Protein 1ENV (pdb70)

B-factor: mean 52.98, std 23.77, range [16.07, 128.68]

Sequence (115 aa):
QIEDKIEEILSKIYHIENEIARIKKLIGEARQLLSGIVQQQNNLLRAIEAQQHLLQLTVWGIKQLQARILAVERYLKWMEWDREINNYTSLIHSLIEESQNQQEKNEQELLELDK

Solvent-accessible surface area: 10446 Å² total; per-residue (Å²): 180,124,142,93,127,87,61,106,98,112,49,144,87,47,124,100,118,84,84,110,59,134,98,136,152,119,106,37,113,48,53,130,122,87,43,38,87,21,120,96,83,40,66,102,18,142,54,92,51,58,116,12,121,112,100,58,118,73,27,161,27,82,75,71,109,42,57,178,98,85,58,92,93,178,94,150,124,166,132,98,70,38,134,89,38,98,99,135,34,72,95,54,88,49,90,18,112,102,46,74,82,101,15,123,124,48,75,98,115,45,109,107,127,125,130

InterPro domains:
  IPR004827 Basic-leucine zipper domain [PF07716] (225-276)
  IPR004827 Basic-leucine zipper domain [PS00036] (231-245)
  IPR004827 Basic-leucine zipper domain [PS50217] (231-276)
  IPR004827 Basic-leucine zipper domain [SM00338] (223-280)
  IPR046347 Basic-leucine zipper domain superfamily [SSF57959] (225-279)
  IPR050946 AP-1 Transcription Factor bZIP [PTHR11462] (76-279)

Secondary structure (DSSP, 8-state):
-HHHHHHHHHHHHHHHHHHHHHHHHHHHHHHHHHHHHHHHHHHHHHHHHHHHHHHHHHHHHHHHHHHHHHHHHHHH--HHHHHHHHHHHHHHHHHHHHHHHHHHHHHHHHHHHT-

Radius of gyration: 29.86 Å; Cα contacts (8 Å, |Δi|>4): 9; chains: 1; bounding box: 24×23×110 Å

Foldseek 3Di:
DVVVVVVVVVVVCVVVVVVVVVVVVVVVVVLVVLVVVLVVLVVVLVVLVVVLVVVVVVVVVVVVVVVVVVVVVVVVVCVVVVVVVVVVNVVSVVVSVVSVVVSVVSVVVSVVVVD

Structure (mmCIF, N/CA/C/O backbone):
data_1ENV
#
_entry.id   1ENV
#
_cell.length_a   52.350
_cell.length_b   52.350
_cell.length_c   414.600
_cell.angle_alpha   90.00
_cell.angle_beta   90.00
_cell.angle_gamma   120.00
#
_symmetry.space_group_name_H-M   'H 3 2'
#
loop_
_entity.id
_entity.type
_entity.pdbx_description
1 polymer 'HIV-1 ENVELOPE PROTEIN CHIMERA CONSISTING OF A FRAGMENT OF GCN4 ZIPPER CLONED N-TERMINAL TO TWO FRAGMENTS OF GP41'
2 water water
#
loop_
_atom_site.group_PDB
_atom_site.id
_atom_site.type_symbol
_atom_site.label_atom_id
_atom_site.label_alt_id
_atom_site.label_comp_id
_atom_site.label_asym_id
_atom_site.label_entity_id
_atom_site.label_seq_id
_atom_site.pdbx_PDB_ins_code
_atom_site.Cartn_x
_atom_site.Cartn_y
_atom_site.Cartn_z
_atom_site.occupancy
_atom_site.B_iso_or_equiv
_atom_site.auth_seq_id
_atom_site.auth_comp_id
_atom_site.auth_asym_id
_atom_site.auth_atom_id
_atom_site.pdbx_PDB_model_num
ATOM 1 N N . GLN A 1 3 ? 31.714 8.530 139.598 1.00 109.35 1 GLN A N 1
ATOM 2 C CA . GLN A 1 3 ? 32.034 8.751 141.030 1.00 109.33 1 GLN A CA 1
ATOM 3 C C . GLN A 1 3 ? 31.228 9.823 141.748 1.00 106.55 1 GLN A C 1
ATOM 4 O O . GLN A 1 3 ? 31.172 9.816 142.969 1.00 105.06 1 GLN A O 1
ATOM 10 N N . ILE A 1 4 ? 30.626 10.755 141.010 1.00 103.33 2 ILE A N 1
ATOM 11 C CA . ILE A 1 4 ? 29.765 11.747 141.649 1.00 99.54 2 ILE A CA 1
ATOM 12 C C . ILE A 1 4 ? 28.651 10.888 142.231 1.00 99.03 2 ILE A C 1
ATOM 13 O O . ILE A 1 4 ? 28.265 11.039 143.381 1.00 102.03 2 ILE A O 1
ATOM 18 N N . GLU A 1 5 ? 28.197 9.938 141.418 1.00 97.36 3 GLU A N 1
ATOM 19 C CA . GLU A 1 5 ? 27.156 8.986 141.789 1.00 95.22 3 GLU A CA 1
ATOM 20 C C . GLU A 1 5 ? 27.533 8.285 143.106 1.00 93.50 3 GLU A C 1
ATOM 21 O O . GLU A 1 5 ? 26.785 8.348 144.082 1.00 92.16 3 GLU A O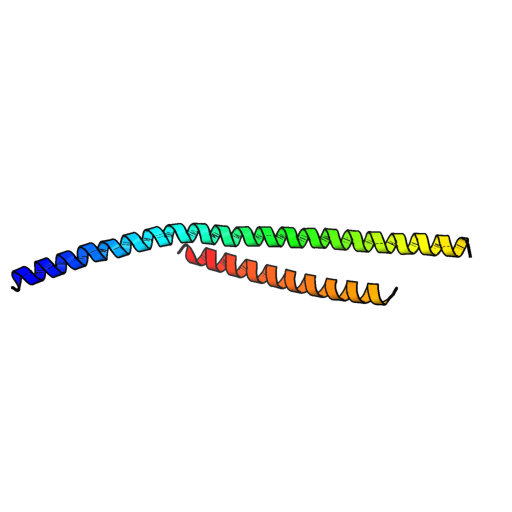 1
ATOM 27 N N . ASP A 1 6 ? 28.699 7.631 143.114 1.00 92.13 4 ASP A N 1
ATOM 28 C CA . ASP A 1 6 ? 29.222 6.898 144.282 1.00 91.67 4 ASP A CA 1
ATOM 29 C C . ASP A 1 6 ? 29.414 7.766 145.533 1.00 92.37 4 ASP A C 1
ATOM 30 O O . ASP A 1 6 ? 29.118 7.337 146.656 1.00 92.89 4 ASP A O 1
ATOM 35 N N . LYS A 1 7 ? 29.929 8.978 145.339 1.00 90.22 5 LYS A N 1
ATOM 36 C CA . LYS A 1 7 ? 30.164 9.889 146.447 1.00 86.25 5 LYS A CA 1
ATOM 37 C C . LYS A 1 7 ? 28.867 10.218 147.184 1.00 85.44 5 LYS A C 1
ATOM 38 O O . LYS A 1 7 ? 28.852 10.262 148.411 1.00 87.02 5 LYS A O 1
ATOM 44 N N . ILE A 1 8 ? 27.768 10.388 146.450 1.00 83.17 6 ILE A N 1
ATOM 45 C CA . ILE A 1 8 ? 26.484 10.686 147.083 1.00 81.71 6 ILE A CA 1
ATOM 46 C C . ILE A 1 8 ? 25.990 9.482 147.869 1.00 82.21 6 ILE A C 1
ATOM 47 O O . ILE A 1 8 ? 25.220 9.630 148.813 1.00 84.88 6 ILE A O 1
ATOM 52 N N . GLU A 1 9 ? 26.431 8.292 147.481 1.00 82.92 7 GLU A N 1
ATOM 53 C CA . GLU A 1 9 ? 26.051 7.083 148.196 1.00 84.12 7 GLU A CA 1
ATOM 54 C C . GLU A 1 9 ? 26.802 7.101 149.526 1.00 84.48 7 GLU A C 1
ATOM 55 O O . GLU A 1 9 ? 26.194 6.953 150.582 1.00 84.07 7 GLU A O 1
ATOM 57 N N . GLU A 1 10 ? 28.111 7.346 149.472 1.00 84.33 8 GLU A N 1
ATOM 58 C CA . GLU A 1 10 ? 28.934 7.403 150.679 1.00 85.98 8 GLU A CA 1
ATOM 59 C C . GLU A 1 10 ? 28.434 8.471 151.639 1.00 83.69 8 GLU A C 1
ATOM 60 O O . GLU A 1 10 ? 28.182 8.191 152.810 1.00 85.62 8 GLU A O 1
ATOM 66 N N . ILE A 1 11 ? 28.320 9.699 151.145 1.00 80.47 9 ILE A N 1
ATOM 67 C CA . ILE A 1 11 ? 27.839 10.812 151.951 1.00 77.70 9 ILE A CA 1
ATOM 68 C C . ILE A 1 11 ? 26.569 10.416 152.696 1.00 78.24 9 ILE A C 1
ATOM 69 O O . ILE A 1 11 ? 26.510 10.534 153.922 1.00 83.89 9 ILE A O 1
ATOM 74 N N . LEU A 1 12 ? 25.587 9.885 151.972 1.00 76.52 10 LEU A N 1
ATOM 75 C CA . LEU A 1 12 ? 24.331 9.460 152.588 1.00 78.03 10 LEU A CA 1
ATOM 76 C C . LEU A 1 12 ? 24.507 8.393 153.671 1.00 78.79 10 LEU A C 1
ATOM 77 O O . LEU A 1 12 ? 23.772 8.378 154.660 1.00 76.05 10 LEU A O 1
ATOM 82 N N . SER A 1 13 ? 25.464 7.492 153.477 1.00 81.16 11 SER A N 1
ATOM 83 C CA . SER A 1 13 ? 25.714 6.437 154.451 1.00 83.59 11 SER A CA 1
ATOM 84 C C . SER A 1 13 ? 26.291 7.030 155.735 1.00 85.16 11 SER A C 1
ATOM 85 O O . SER A 1 13 ? 25.861 6.672 156.839 1.00 86.73 11 SER A O 1
ATOM 88 N N . LYS A 1 14 ? 27.269 7.922 155.596 1.00 83.03 12 LYS A N 1
ATOM 89 C CA . LYS A 1 14 ? 27.874 8.561 156.756 1.00 81.38 12 LYS A CA 1
ATOM 90 C C . LYS A 1 14 ? 26.835 9.386 157.509 1.00 81.83 12 LYS A C 1
ATOM 91 O O . LYS A 1 14 ? 26.706 9.267 158.729 1.00 82.41 12 LYS A O 1
ATOM 97 N N . ILE A 1 15 ? 26.060 10.181 156.778 1.00 80.20 13 ILE A N 1
ATOM 98 C CA . ILE A 1 15 ? 25.046 11.012 157.405 1.00 81.94 13 ILE A CA 1
ATOM 99 C C . ILE A 1 15 ? 24.047 10.176 158.210 1.00 82.74 13 ILE A C 1
ATOM 100 O O . ILE A 1 15 ? 23.592 10.610 159.258 1.00 86.62 13 ILE A O 1
ATOM 105 N N . TYR A 1 16 ? 23.739 8.969 157.752 1.00 83.31 14 TYR A N 1
ATOM 106 C CA . TYR A 1 16 ? 22.802 8.108 158.472 1.00 86.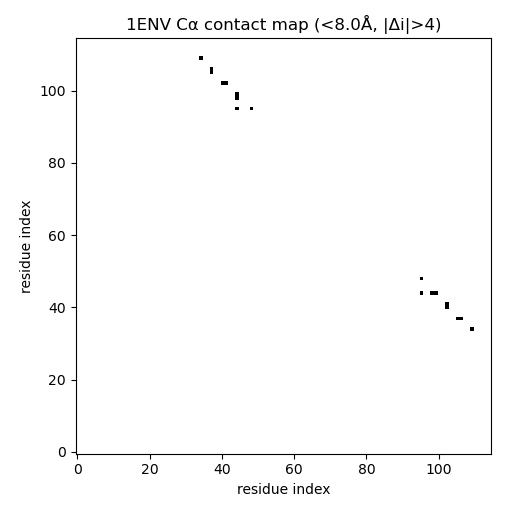38 14 TYR A CA 1
ATOM 107 C C . TYR A 1 16 ? 23.410 7.559 159.764 1.00 89.95 14 TYR A C 1
ATOM 108 O O . TYR A 1 16 ? 22.828 7.701 160.842 1.00 93.46 14 TYR A O 1
ATOM 110 N N . HIS A 1 17 ? 24.598 6.967 159.662 1.00 90.77 15 HIS A N 1
ATOM 111 C CA . HIS A 1 17 ? 25.262 6.388 160.833 1.00 89.07 15 HIS A CA 1
ATOM 112 C C . HIS A 1 17 ? 25.560 7.425 161.895 1.00 85.93 15 HIS A C 1
ATOM 113 O O . HIS A 1 17 ? 25.446 7.134 163.084 1.00 84.99 15 HIS A O 1
ATOM 120 N N . ILE A 1 18 ? 25.937 8.632 161.477 1.00 82.06 16 ILE A N 1
ATOM 121 C CA . ILE A 1 18 ? 26.206 9.686 162.444 1.00 79.89 16 ILE A CA 1
ATOM 122 C C . ILE A 1 18 ? 24.878 10.233 162.966 1.00 79.69 16 ILE A C 1
ATOM 123 O O . ILE A 1 18 ? 24.771 10.612 164.133 1.00 82.66 16 ILE A O 1
ATOM 128 N N . GLU A 1 19 ? 23.858 10.244 162.112 1.00 77.73 17 GLU A N 1
ATOM 129 C CA . GLU A 1 19 ? 22.530 10.714 162.511 1.00 77.42 17 GLU A CA 1
ATOM 130 C C . GLU A 1 19 ? 22.083 9.817 163.662 1.00 76.14 17 GLU A C 1
ATOM 131 O O . GLU A 1 19 ? 21.319 10.240 164.535 1.00 73.36 17 GLU A O 1
ATOM 137 N N . ASN A 1 20 ? 22.579 8.579 163.657 1.00 74.29 18 ASN A N 1
ATOM 138 C CA . ASN A 1 20 ? 22.275 7.617 164.710 1.00 73.77 18 ASN A CA 1
ATOM 139 C C . ASN A 1 20 ? 22.958 8.041 166.003 1.00 72.77 18 ASN A C 1
ATOM 140 O O . ASN A 1 20 ? 22.320 8.080 167.055 1.00 71.67 18 ASN A O 1
ATOM 145 N N . GLU A 1 21 ? 24.245 8.380 165.910 1.00 70.23 19 GLU A N 1
ATOM 146 C CA . GLU A 1 21 ? 25.036 8.831 167.056 1.00 66.88 19 GLU A CA 1
ATOM 147 C C . GLU A 1 21 ? 24.287 9.879 167.863 1.00 66.20 19 GLU A C 1
ATOM 148 O O . GLU A 1 21 ? 24.184 9.770 169.086 1.00 70.47 19 GLU A O 1
ATOM 154 N N . ILE A 1 22 ? 23.775 10.895 167.178 1.00 62.24 20 ILE A N 1
ATOM 155 C CA . ILE A 1 22 ? 23.034 11.957 167.837 1.00 60.14 20 ILE A CA 1
ATOM 156 C C . ILE A 1 22 ? 21.866 11.404 168.661 1.00 64.30 20 ILE A C 1
ATOM 157 O O . ILE A 1 22 ? 21.794 11.660 169.867 1.00 70.39 20 ILE A O 1
ATOM 162 N N . ALA A 1 23 ? 21.003 10.587 168.057 1.00 62.79 21 ALA A N 1
ATOM 163 C CA . ALA A 1 23 ? 19.870 10.019 168.796 1.00 62.31 21 ALA A CA 1
ATOM 164 C C . ALA A 1 23 ? 20.378 9.212 170.006 1.00 63.54 21 ALA A C 1
ATOM 165 O O . ALA A 1 23 ? 19.817 9.283 171.094 1.00 63.39 21 ALA A O 1
ATOM 167 N N . ARG A 1 24 ? 21.452 8.448 169.826 1.00 64.74 22 ARG A N 1
ATOM 168 C CA . ARG A 1 24 ? 22.094 7.716 170.937 1.00 64.52 22 ARG A CA 1
ATOM 169 C C . ARG A 1 24 ? 22.456 8.646 172.091 1.00 64.80 22 ARG A C 1
ATOM 170 O O . ARG A 1 24 ? 22.005 8.473 173.228 1.00 63.49 22 ARG A O 1
ATOM 178 N N . ILE A 1 25 ? 23.252 9.658 171.759 1.00 60.92 23 ILE A N 1
ATOM 179 C CA . ILE A 1 25 ? 23.706 10.659 172.705 1.00 57.66 23 ILE A CA 1
ATOM 180 C C . ILE A 1 25 ? 22.539 11.330 173.428 1.00 58.59 23 ILE A C 1
ATOM 181 O O . ILE A 1 25 ? 22.607 11.538 174.634 1.00 63.76 23 ILE A O 1
ATOM 186 N N . LYS A 1 26 ? 21.464 11.645 172.707 1.00 57.91 24 LYS A N 1
ATOM 187 C CA . LYS A 1 26 ? 20.296 12.285 173.322 1.00 58.10 24 LYS A CA 1
ATOM 188 C C . LYS A 1 26 ? 19.526 11.370 174.282 1.00 57.01 24 LYS A C 1
ATOM 189 O O . LYS A 1 26 ? 18.816 11.846 175.177 1.00 56.40 24 LYS A O 1
ATOM 195 N N . LYS A 1 27 ? 19.636 10.060 174.079 1.00 53.33 25 LYS A N 1
ATOM 196 C CA . LYS A 1 27 ? 18.956 9.109 174.941 1.00 51.29 25 LYS A CA 1
ATOM 197 C C . LYS A 1 27 ? 19.727 9.106 176.253 1.00 50.14 25 LYS A C 1
ATOM 198 O O . LYS A 1 27 ? 19.167 9.363 177.316 1.00 47.88 25 LYS A O 1
ATOM 204 N N . LEU A 1 28 ? 21.024 8.835 176.162 1.00 45.79 26 LEU A N 1
ATOM 205 C CA . LEU A 1 28 ? 21.895 8.819 177.323 1.00 41.25 26 LEU A CA 1
ATOM 206 C C . LEU A 1 28 ? 21.746 10.132 178.097 1.00 45.39 26 LEU A C 1
ATOM 207 O O . LEU A 1 28 ? 21.623 10.124 179.322 1.00 53.27 26 LEU A O 1
ATOM 212 N N . ILE A 1 29 ? 21.738 11.254 177.388 1.00 40.61 27 ILE A N 1
ATOM 213 C CA . ILE A 1 29 ? 21.582 12.551 178.035 1.00 38.67 27 ILE A CA 1
ATOM 214 C C . ILE A 1 29 ? 20.241 12.623 178.785 1.00 42.26 27 ILE A C 1
ATOM 215 O O . ILE A 1 29 ? 20.134 13.286 179.820 1.00 42.64 27 ILE A O 1
ATOM 220 N N . GLY A 1 30 ? 19.227 11.932 178.269 1.00 45.36 28 GLY A N 1
ATOM 221 C CA . GLY A 1 30 ? 17.923 11.929 178.912 1.00 48.77 28 GLY A CA 1
ATOM 222 C C . GLY A 1 30 ? 18.091 11.253 180.284 1.00 53.23 28 GLY A C 1
ATOM 223 O O . GLY A 1 30 ? 17.766 11.832 181.318 1.00 54.75 28 GLY A O 1
ATOM 224 N N . GLU A 1 31 ? 18.635 10.024 180.266 1.00 54.46 29 GLU A N 1
ATOM 225 C CA . GLU A 1 31 ? 18.899 9.243 181.487 1.00 52.05 29 GLU A CA 1
ATOM 226 C C . GLU A 1 31 ? 19.663 10.035 182.548 1.00 46.85 29 GLU A C 1
ATOM 227 O O . GLU A 1 31 ? 19.212 10.193 183.683 1.00 48.39 29 GLU A O 1
ATOM 233 N N . ALA A 1 32 ? 20.831 10.528 182.159 1.00 40.90 30 ALA A N 1
ATOM 234 C CA . ALA A 1 32 ? 21.675 11.319 183.038 1.00 44.88 30 ALA A CA 1
ATOM 235 C C . ALA A 1 32 ? 20.967 12.519 183.675 1.00 46.78 30 ALA A C 1
ATOM 236 O O . ALA A 1 32 ? 21.420 13.025 184.707 1.00 50.20 30 ALA A O 1
ATOM 238 N N . ARG A 1 33 ? 19.898 13.015 183.057 1.00 46.42 31 ARG A N 1
ATOM 239 C CA . ARG A 1 33 ? 19.169 14.133 183.649 1.00 46.32 31 ARG A CA 1
ATOM 240 C C . ARG A 1 33 ? 18.500 13.608 184.924 1.00 47.11 31 ARG A C 1
ATOM 241 O O . ARG A 1 33 ? 18.541 14.279 185.961 1.00 47.94 31 ARG A O 1
ATOM 243 N N . GLN A 1 34 ? 17.979 12.376 184.867 1.00 43.08 32 GLN A N 1
ATOM 244 C CA . GLN A 1 34 ? 17.316 11.765 186.026 1.00 44.27 32 GLN A CA 1
ATOM 245 C C . GLN A 1 34 ? 18.258 11.567 187.189 1.00 43.14 32 GLN A C 1
ATOM 246 O O . GLN A 1 34 ? 17.999 12.054 188.288 1.00 42.70 32 GLN A O 1
ATOM 252 N N . LEU A 1 35 ? 19.372 10.891 186.941 1.00 38.57 33 LEU A N 1
ATOM 253 C CA . LEU A 1 35 ? 20.365 10.647 187.979 1.00 35.37 33 LEU A CA 1
ATOM 254 C C . LEU A 1 35 ? 20.867 11.961 188.600 1.00 35.25 33 LEU A C 1
ATOM 255 O O . LEU A 1 35 ? 21.239 12.009 189.774 1.00 40.32 33 LEU A O 1
ATOM 260 N N . LEU A 1 36 ? 20.840 13.031 187.820 1.00 38.61 34 LEU A N 1
ATOM 261 C CA . LEU A 1 36 ? 21.303 14.336 188.286 1.00 38.01 34 LEU A CA 1
ATOM 262 C C . LEU A 1 36 ? 20.298 14.957 189.246 1.00 35.44 34 LEU A C 1
ATOM 263 O O . LEU A 1 36 ? 20.684 15.629 190.198 1.00 37.72 34 LEU A O 1
ATOM 268 N N . SER A 1 37 ? 19.010 14.783 188.978 1.00 28.51 35 SER A N 1
ATOM 269 C CA . SER A 1 37 ? 18.007 15.330 189.879 1.00 34.68 35 SER A CA 1
ATOM 270 C C . SER A 1 37 ? 18.051 14.490 191.157 1.00 36.11 35 SER A C 1
ATOM 271 O O . SER A 1 37 ? 17.877 15.013 192.248 1.00 39.77 35 SER A O 1
ATOM 274 N N . GLY A 1 38 ? 18.317 13.193 191.012 1.00 36.50 36 GLY A N 1
ATOM 275 C CA . GLY A 1 38 ? 18.413 12.301 192.156 1.00 34.84 36 GLY A CA 1
ATOM 276 C C . GLY A 1 38 ? 19.568 12.700 193.063 1.00 36.78 36 GLY A C 1
ATOM 277 O O . GLY A 1 38 ? 19.467 12.581 194.285 1.00 33.45 36 GLY A O 1
ATOM 278 N N . ILE A 1 39 ? 20.671 13.161 192.475 1.00 32.41 37 ILE A N 1
ATOM 279 C CA . ILE A 1 39 ? 21.818 13.595 193.258 1.00 30.07 37 ILE A CA 1
ATOM 280 C C . ILE A 1 39 ? 21.509 14.914 193.964 1.00 32.92 37 ILE A C 1
ATOM 281 O O . ILE A 1 39 ? 21.930 15.132 195.104 1.00 39.37 37 ILE A O 1
ATOM 286 N N . VAL A 1 40 ? 20.758 15.784 193.300 1.00 29.96 38 VAL A N 1
ATOM 287 C CA . VAL A 1 40 ? 20.401 17.063 193.896 1.00 27.61 38 VAL A CA 1
ATOM 288 C C . VAL A 1 40 ? 19.402 16.896 195.051 1.00 29.57 38 VAL A C 1
ATOM 289 O O . VAL A 1 40 ? 19.531 17.554 196.086 1.00 32.02 38 VAL A O 1
ATOM 293 N N . GLN A 1 41 ? 18.435 15.995 194.894 1.00 31.46 39 GLN A N 1
ATOM 294 C CA . GLN A 1 41 ? 17.451 15.752 195.938 1.00 32.35 39 GLN A CA 1
ATOM 295 C C . GLN A 1 41 ? 18.170 15.129 197.128 1.00 35.58 39 GLN A C 1
ATOM 296 O O . GLN A 1 41 ? 17.978 15.554 198.264 1.00 36.13 39 GLN A O 1
ATOM 302 N N . GLN A 1 42 ? 19.024 14.147 196.854 1.00 33.82 40 GLN A N 1
ATOM 303 C CA . GLN A 1 42 ? 19.807 13.468 197.882 1.00 27.91 40 GLN A CA 1
ATOM 304 C C . GLN A 1 42 ? 20.554 14.470 198.742 1.00 29.63 40 GLN A C 1
ATOM 305 O O . GLN A 1 42 ? 20.699 14.279 199.944 1.00 36.78 40 GLN A O 1
ATOM 311 N N . GLN A 1 43 ? 21.043 15.534 198.127 1.00 24.40 41 GLN A N 1
ATOM 312 C CA . GLN A 1 43 ? 21.784 16.533 198.876 1.00 29.32 41 GLN A CA 1
ATOM 313 C C . GLN A 1 43 ? 20.901 17.399 199.747 1.00 32.01 41 GLN A C 1
ATOM 314 O O . GLN A 1 43 ? 21.356 17.917 200.765 1.00 27.54 41 GLN A O 1
ATOM 320 N N . ASN A 1 44 ? 19.656 17.603 199.326 1.00 32.80 42 ASN A N 1
ATOM 321 C CA . ASN A 1 44 ? 18.739 18.390 200.133 1.00 32.65 42 ASN A CA 1
ATOM 322 C C . ASN A 1 44 ? 18.420 17.558 201.386 1.00 33.20 42 ASN A C 1
ATOM 323 O O . ASN A 1 44 ? 18.278 18.089 202.490 1.00 31.10 42 ASN A O 1
ATOM 328 N N . ASN A 1 45 ? 18.351 16.244 201.192 1.00 28.40 43 ASN A N 1
ATOM 329 C CA . ASN A 1 45 ? 18.069 15.304 202.256 1.00 25.37 43 ASN A CA 1
ATOM 330 C C . ASN A 1 45 ? 19.223 15.242 203.234 1.00 29.95 43 ASN A C 1
ATOM 331 O O . ASN A 1 45 ? 19.034 15.353 204.449 1.00 32.34 43 ASN A O 1
ATOM 336 N N . LEU A 1 46 ? 20.428 15.087 202.700 1.00 29.05 44 LEU A N 1
ATOM 337 C CA . LEU A 1 46 ? 21.627 15.020 203.524 1.00 27.20 44 LEU A CA 1
ATOM 338 C C . LEU A 1 46 ? 21.784 16.294 204.365 1.00 28.70 44 LEU A C 1
ATOM 339 O O . LEU A 1 46 ? 22.236 16.240 205.507 1.00 32.41 44 LEU A O 1
ATOM 344 N N . LEU A 1 47 ? 21.387 17.432 203.805 1.00 25.88 45 LEU A N 1
ATOM 345 C CA . LEU A 1 47 ? 21.477 18.714 204.506 1.00 23.76 45 LEU A CA 1
ATOM 346 C C . LEU A 1 47 ? 20.454 18.830 205.634 1.00 26.74 45 LEU A C 1
ATOM 347 O O . LEU A 1 47 ? 20.745 19.402 206.683 1.00 26.72 45 LEU A O 1
ATOM 352 N N . ARG A 1 48 ? 19.245 18.335 205.395 1.00 27.71 46 ARG A N 1
ATOM 353 C CA . ARG A 1 48 ? 18.190 18.404 206.387 1.00 27.43 46 ARG A CA 1
ATOM 354 C C . ARG A 1 48 ? 18.515 17.537 207.572 1.00 28.88 46 ARG A C 1
ATOM 355 O O . ARG A 1 48 ? 18.185 17.896 208.690 1.00 31.72 46 ARG A O 1
ATOM 363 N N . ALA A 1 49 ? 19.193 16.419 207.330 1.00 25.92 47 ALA A N 1
ATOM 364 C CA . ALA A 1 49 ? 19.596 15.517 208.406 1.00 26.58 47 ALA A CA 1
ATOM 365 C C . ALA A 1 49 ? 20.629 16.244 209.245 1.00 26.11 47 ALA A C 1
ATOM 366 O O . ALA A 1 49 ? 20.539 16.270 210.467 1.00 31.65 47 ALA A O 1
ATOM 368 N N . ILE A 1 50 ? 21.595 16.852 208.568 1.00 26.91 48 ILE A N 1
ATOM 369 C CA . ILE A 1 50 ? 22.660 17.619 209.211 1.00 25.92 48 ILE A CA 1
ATOM 370 C C . ILE A 1 50 ? 22.084 18.768 210.063 1.00 26.99 48 ILE A C 1
ATOM 371 O O . ILE A 1 50 ? 22.564 19.038 211.170 1.00 32.03 48 ILE A O 1
ATOM 376 N N . GLU A 1 51 ? 21.037 19.419 209.570 1.00 26.11 49 GLU A N 1
ATOM 377 C CA . GLU A 1 51 ? 20.402 20.498 210.314 1.00 28.36 49 GLU A CA 1
ATOM 378 C C . GLU A 1 51 ? 19.837 19.917 211.608 1.00 29.81 49 GLU A C 1
ATOM 379 O O . GLU A 1 51 ? 20.157 20.386 212.697 1.00 35.61 49 GLU A O 1
ATOM 385 N N . ALA A 1 52 ? 18.984 18.903 211.472 1.00 27.78 50 ALA A N 1
ATOM 386 C CA . ALA A 1 52 ? 18.344 18.231 212.598 1.00 27.73 50 ALA A CA 1
ATOM 387 C C . ALA A 1 52 ? 19.373 17.738 213.613 1.00 32.50 50 ALA A C 1
ATOM 388 O O . ALA A 1 52 ? 19.191 17.905 214.835 1.00 35.77 50 ALA A O 1
ATOM 390 N N . GLN A 1 53 ? 20.474 17.177 213.123 1.00 29.18 51 GLN A N 1
ATOM 391 C CA . GLN A 1 53 ? 21.503 16.694 214.031 1.00 29.18 51 GLN A CA 1
ATOM 392 C C . GLN A 1 53 ? 22.113 17.821 214.820 1.00 29.83 51 GLN A C 1
ATOM 393 O O . GLN A 1 53 ? 22.515 17.632 215.974 1.00 32.51 51 GLN A O 1
ATOM 399 N N . GLN A 1 54 ? 22.132 19.008 214.228 1.00 30.62 52 GLN A N 1
ATOM 400 C CA . GLN A 1 54 ? 22.656 20.160 214.937 1.00 32.65 52 GLN A CA 1
ATOM 401 C C . GLN A 1 54 ? 21.693 20.565 216.066 1.00 31.24 52 GLN A C 1
ATOM 402 O O . GLN A 1 54 ? 22.146 20.962 217.125 1.00 31.16 52 GLN A O 1
ATOM 408 N N . HIS A 1 55 ? 20.375 20.472 215.849 1.00 32.59 53 HIS A N 1
ATOM 409 C CA . HIS A 1 55 ? 19.426 20.831 216.905 1.00 38.84 53 HIS A CA 1
ATOM 410 C C . HIS A 1 55 ? 19.621 19.845 218.016 1.00 39.46 53 HIS A C 1
ATOM 411 O O . HIS A 1 55 ? 19.619 20.217 219.189 1.00 38.04 53 HIS A O 1
ATOM 418 N N . LEU A 1 56 ? 19.803 18.586 217.637 1.00 37.55 54 LEU A N 1
ATOM 419 C CA . LEU A 1 56 ? 20.030 17.533 218.603 1.00 34.61 54 LEU A CA 1
ATOM 420 C C . LEU A 1 56 ? 21.284 17.879 219.429 1.00 36.51 54 LEU A C 1
ATOM 421 O O . LEU A 1 56 ? 21.218 17.884 220.664 1.00 44.80 54 LEU A O 1
ATOM 426 N N . LEU A 1 57 ? 22.387 18.242 218.765 1.00 32.35 55 LEU A N 1
ATOM 427 C CA . LEU A 1 57 ? 23.639 18.607 219.455 1.00 29.13 55 LEU A CA 1
ATOM 428 C C . LEU A 1 57 ? 23.460 19.814 220.380 1.00 31.32 55 LEU A C 1
ATOM 429 O O . LEU A 1 57 ? 24.082 19.890 221.447 1.00 35.94 55 LEU A O 1
ATOM 434 N N . GLN A 1 58 ? 22.629 20.769 219.969 1.00 30.41 56 GLN A N 1
ATOM 435 C CA . GLN A 1 58 ? 22.369 21.939 220.805 1.00 31.35 56 GLN A CA 1
ATOM 436 C C . GLN A 1 58 ? 21.607 21.514 222.074 1.00 29.63 56 GLN A C 1
ATOM 437 O O . GLN A 1 58 ? 21.874 22.007 223.169 1.00 29.27 56 GLN A O 1
ATOM 443 N N . LEU A 1 59 ? 20.697 20.557 221.923 1.00 25.51 57 LEU A N 1
ATOM 444 C CA . LEU A 1 59 ? 19.914 20.058 223.037 1.00 23.68 57 LEU A CA 1
ATOM 445 C C . LEU A 1 59 ? 20.821 19.349 224.035 1.00 30.22 57 LEU A C 1
ATOM 446 O O . LEU A 1 59 ? 20.656 19.487 225.250 1.00 32.51 57 LEU A O 1
ATOM 451 N N . THR A 1 60 ? 21.802 18.609 223.542 1.00 26.72 58 THR A N 1
ATOM 452 C CA . THR A 1 60 ? 22.677 17.904 224.459 1.00 28.07 58 THR A CA 1
ATOM 453 C C . THR A 1 60 ? 23.689 18.802 225.194 1.00 28.37 58 THR A C 1
ATOM 454 O O . THR A 1 60 ? 24.089 18.500 226.327 1.00 28.39 58 THR A O 1
ATOM 458 N N . VAL A 1 61 ? 24.102 19.897 224.555 1.00 29.42 59 VAL A N 1
ATOM 459 C CA . VAL A 1 61 ? 25.043 20.835 225.178 1.00 27.11 59 VAL A CA 1
ATOM 460 C C . VAL A 1 61 ? 24.308 21.540 226.304 1.00 27.67 59 VAL A C 1
ATOM 461 O O . VAL A 1 61 ? 24.888 21.864 227.328 1.00 30.59 59 VAL A O 1
ATOM 465 N N . TRP A 1 62 ? 23.033 21.820 226.079 1.00 29.14 60 TRP A N 1
ATOM 466 C CA . TRP A 1 62 ? 22.218 22.463 227.086 1.00 33.81 60 TRP A CA 1
ATOM 467 C C . TRP A 1 62 ? 22.030 21.450 228.220 1.00 33.26 60 TRP A C 1
ATOM 468 O O . TRP A 1 62 ? 22.177 21.805 229.386 1.00 37.07 60 TRP A O 1
ATOM 479 N N . GLY A 1 63 ? 21.762 20.190 227.871 1.00 30.10 61 GLY A N 1
ATOM 480 C CA . GLY A 1 63 ? 21.586 19.144 228.869 1.00 29.19 61 GLY A CA 1
ATOM 481 C C . GLY A 1 63 ? 22.810 19.052 229.765 1.00 33.64 61 GLY A C 1
ATOM 482 O O . GLY A 1 63 ? 22.701 19.003 230.992 1.00 35.07 61 GLY A O 1
ATOM 483 N N . ILE A 1 64 ? 23.983 19.062 229.146 1.00 30.58 62 ILE A N 1
ATOM 484 C CA . ILE A 1 64 ? 25.238 19.011 229.862 1.00 27.50 62 ILE A CA 1
ATOM 485 C C . ILE A 1 64 ? 25.416 20.235 230.764 1.00 32.23 62 ILE A C 1
ATOM 486 O O . ILE A 1 64 ? 25.773 20.078 231.927 1.00 38.20 62 ILE A O 1
ATOM 491 N N . LYS A 1 65 ? 25.147 21.439 230.258 1.00 33.84 63 LYS A N 1
ATOM 492 C CA . LYS A 1 65 ? 25.282 22.656 231.070 1.00 35.04 63 LYS A CA 1
ATOM 493 C C . LYS A 1 65 ? 24.430 22.619 232.338 1.00 39.83 63 LYS A C 1
ATOM 494 O O . LYS A 1 65 ? 24.870 23.067 233.407 1.00 41.37 63 LYS A O 1
ATOM 500 N N . GLN A 1 66 ? 23.225 22.062 232.229 1.00 38.16 64 GLN A N 1
ATOM 501 C CA . GLN A 1 66 ? 22.337 21.959 233.382 1.00 39.41 64 GLN A CA 1
ATOM 502 C C . GLN A 1 66 ? 22.952 21.025 234.413 1.00 40.03 64 GLN A C 1
ATOM 503 O O . GLN A 1 66 ? 23.016 21.365 235.595 1.00 43.33 64 GLN A O 1
ATOM 509 N N . LEU A 1 67 ? 23.443 19.871 233.972 1.00 35.68 65 LEU A N 1
ATOM 510 C CA . LEU A 1 67 ? 24.072 18.947 234.904 1.00 33.63 65 LEU A CA 1
ATOM 511 C C . LEU A 1 67 ? 25.297 19.57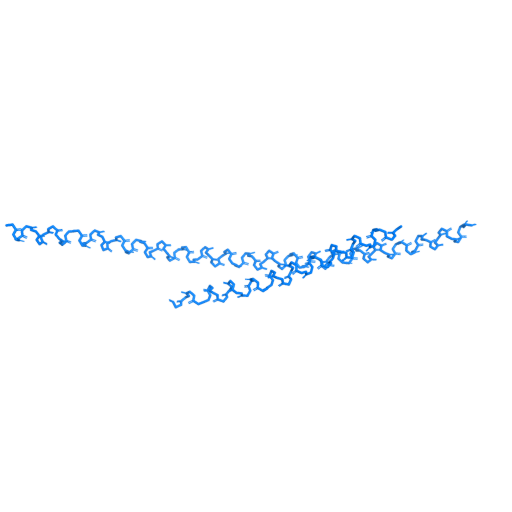3 235.552 1.00 34.98 65 LEU A C 1
ATOM 512 O O . LEU A 1 67 ? 25.658 19.199 236.657 1.00 39.11 65 LEU A O 1
ATOM 517 N N . GLN A 1 68 ? 25.932 20.532 234.891 1.00 33.56 66 GLN A N 1
ATOM 518 C CA . GLN A 1 68 ? 27.085 21.181 235.495 1.00 37.89 66 GLN A CA 1
ATOM 519 C C . GLN A 1 68 ? 26.631 22.017 236.675 1.00 38.51 66 GLN A C 1
ATOM 520 O O . GLN A 1 68 ? 27.273 22.015 237.716 1.00 42.19 66 GLN A O 1
ATOM 526 N N . ALA A 1 69 ? 25.529 22.740 236.497 1.00 39.34 67 ALA A N 1
ATOM 527 C CA . ALA A 1 69 ? 24.977 23.586 237.551 1.00 36.54 67 ALA A CA 1
ATOM 528 C C . ALA A 1 69 ? 24.545 22.723 238.736 1.00 40.26 67 ALA A C 1
ATOM 529 O O . ALA A 1 69 ? 25.010 22.927 239.858 1.00 44.31 67 ALA A O 1
ATOM 531 N N . ARG A 1 70 ? 23.706 21.724 238.482 1.00 40.70 68 ARG A N 1
ATOM 532 C CA . ARG A 1 70 ? 23.230 20.858 239.557 1.00 41.56 68 ARG A CA 1
ATOM 533 C C . ARG A 1 70 ? 24.354 20.166 240.343 1.00 45.93 68 ARG A C 1
ATOM 534 O O . ARG A 1 70 ? 24.289 20.078 241.570 1.00 56.02 68 ARG A O 1
ATOM 542 N N . ILE A 1 71 ? 25.396 19.701 239.664 1.00 46.79 69 ILE A N 1
ATOM 543 C CA . ILE A 1 71 ? 26.486 19.041 240.372 1.00 45.05 69 ILE A CA 1
ATOM 544 C C . ILE A 1 71 ? 27.367 20.061 241.078 1.00 45.95 69 ILE A C 1
ATOM 545 O O . ILE A 1 71 ? 27.941 19.747 242.110 1.00 51.35 69 ILE A O 1
ATOM 550 N N . LEU A 1 72 ? 27.492 21.266 240.531 1.00 45.60 70 LEU A N 1
ATOM 551 C CA . LEU A 1 72 ? 28.303 22.299 241.173 1.00 48.77 70 LEU A CA 1
ATOM 552 C C . LEU A 1 72 ? 27.670 22.647 242.519 1.00 54.58 70 LEU A C 1
ATOM 553 O O . LEU A 1 72 ? 28.354 22.686 243.539 1.00 57.39 70 LEU A O 1
ATOM 558 N N . ALA A 1 73 ? 26.364 22.909 242.511 1.00 57.23 71 ALA A N 1
ATOM 559 C CA . ALA A 1 73 ? 25.623 23.242 243.726 1.00 56.98 71 ALA A CA 1
ATOM 560 C C . ALA A 1 73 ? 25.741 22.119 244.757 1.00 58.48 71 ALA A C 1
ATOM 561 O O . ALA A 1 73 ? 26.104 22.378 245.904 1.00 63.83 71 ALA A O 1
ATOM 563 N N . VAL A 1 74 ? 25.450 20.881 244.362 1.00 58.33 72 VAL A N 1
ATOM 564 C CA . VAL A 1 74 ? 25.572 19.764 245.294 1.00 60.42 72 VAL A CA 1
ATOM 565 C C . VAL A 1 74 ? 26.971 19.746 245.927 1.00 66.09 72 VAL A C 1
ATOM 566 O O . VAL A 1 74 ? 27.081 19.546 247.135 1.00 71.90 72 VAL A O 1
ATOM 570 N N . GLU A 1 75 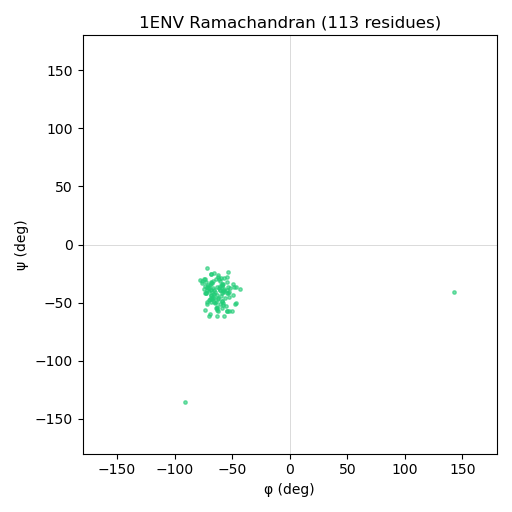? 28.032 20.007 245.159 1.00 67.83 73 GLU A N 1
ATOM 571 C CA . GLU A 1 75 ? 29.365 20.015 245.771 1.00 72.39 73 GLU A CA 1
ATOM 572 C C . GLU A 1 75 ? 29.560 21.189 246.750 1.00 75.88 73 GLU A C 1
ATOM 573 O O . GLU A 1 75 ? 30.251 21.069 247.764 1.00 78.04 73 GLU A O 1
ATOM 579 N N . ARG A 1 76 ? 28.945 22.316 246.518 1.00 78.45 74 ARG A N 1
ATOM 580 C CA . ARG A 1 76 ? 29.024 23.431 247.500 1.00 78.89 74 ARG A CA 1
ATOM 581 C C . ARG A 1 76 ? 28.341 23.071 248.818 1.00 78.90 74 ARG A C 1
ATOM 582 O O . ARG A 1 76 ? 28.908 23.257 249.904 1.00 79.46 74 ARG A O 1
ATOM 590 N N . TYR A 1 77 ? 27.128 22.573 248.703 1.00 75.59 75 TYR A N 1
ATOM 591 C CA . TYR A 1 77 ? 26.347 22.173 249.878 1.00 72.98 75 TYR A CA 1
ATOM 592 C C . TYR A 1 77 ? 27.222 21.284 250.773 1.00 72.58 75 TYR A C 1
ATOM 593 O O . TYR A 1 77 ? 27.264 21.443 251.997 1.00 74.91 75 TYR A O 1
ATOM 595 N N . LEU A 1 78 ? 27.923 20.381 250.117 1.00 70.37 76 LEU A N 1
ATOM 596 C CA . LEU A 1 78 ? 28.816 19.407 250.774 1.00 70.96 76 LEU A CA 1
ATOM 597 C C . LEU A 1 78 ? 30.145 20.021 251.353 1.00 77.93 76 LEU A C 1
ATOM 598 O O . LEU A 1 78 ? 30.765 19.447 252.261 1.00 85.29 76 LEU A O 1
ATOM 603 N N . LYS A 1 79 ? 30.552 21.205 250.863 1.00 82.59 77 LYS A N 1
ATOM 604 C CA . LYS A 1 79 ? 31.959 21.738 251.053 1.00 89.74 77 LYS A CA 1
ATOM 605 C C . LYS A 1 79 ? 32.390 22.628 252.240 1.00 95.24 77 LYS A C 1
ATOM 606 O O . LYS A 1 79 ? 32.196 22.209 253.405 1.00 99.15 77 LYS A O 1
ATOM 608 N N . TRP A 1 86 ? 36.842 25.229 233.196 1.00 100.64 117 TRP A N 1
ATOM 60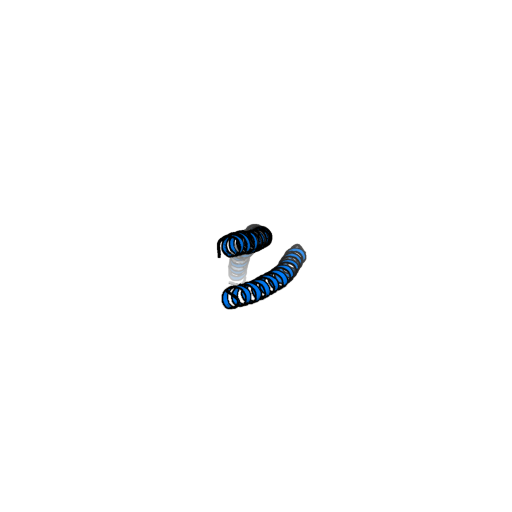9 C CA . TRP A 1 86 ? 35.658 24.880 232.430 1.00 99.86 117 TRP A CA 1
ATOM 610 C C . TRP A 1 86 ? 35.505 25.827 231.205 1.00 97.04 117 TRP A C 1
ATOM 611 O O . TRP A 1 86 ? 35.187 25.393 230.092 1.00 99.71 117 TRP A O 1
ATOM 622 N N . MET A 1 87 ? 35.769 27.106 231.418 1.00 90.64 118 MET A N 1
ATOM 623 C CA . MET A 1 87 ? 35.629 28.168 230.376 1.00 82.72 118 MET A CA 1
ATOM 624 C C . MET A 1 87 ? 36.175 27.780 228.946 1.00 70.87 118 MET A C 1
ATOM 625 O O . MET A 1 87 ? 35.593 28.151 227.919 1.00 66.79 118 MET A O 1
ATOM 630 N N . GLU A 1 88 ? 37.301 27.046 228.820 1.00 60.08 119 GLU A N 1
ATOM 631 C CA . GLU A 1 88 ? 37.857 26.663 227.453 1.00 53.23 119 GLU A CA 1
ATOM 632 C C . GLU A 1 88 ? 36.807 25.865 226.680 1.00 48.02 119 GLU A C 1
ATOM 633 O O . GLU A 1 88 ? 36.511 26.159 225.521 1.00 48.76 119 GLU A O 1
ATOM 639 N N . TRP A 1 89 ? 36.241 24.864 227.346 1.00 39.13 120 TRP A N 1
ATOM 640 C CA . TRP A 1 89 ? 35.207 24.018 226.774 1.00 32.81 120 TRP A CA 1
ATOM 641 C C . TRP A 1 89 ? 34.066 24.881 226.267 1.00 35.13 120 TRP A C 1
ATOM 642 O O . TRP A 1 89 ? 33.490 24.611 225.210 1.00 38.77 120 TRP A O 1
ATOM 653 N N . ASP A 1 90 ? 33.745 25.931 227.013 1.00 37.49 121 ASP A N 1
ATOM 654 C CA . ASP A 1 90 ? 32.668 26.822 226.603 1.00 40.34 121 ASP A CA 1
ATOM 655 C C . ASP A 1 90 ? 33.031 27.601 225.359 1.00 41.88 121 ASP A C 1
ATOM 656 O O . ASP A 1 90 ? 32.171 27.882 224.528 1.00 41.46 121 ASP A O 1
ATOM 661 N N . ARG A 1 91 ? 34.312 27.928 225.228 1.00 45.74 122 ARG A N 1
ATOM 662 C CA . ARG A 1 91 ? 34.814 28.655 224.070 1.00 50.31 122 ARG A CA 1
ATOM 663 C C . ARG A 1 91 ? 34.759 27.760 222.836 1.00 46.10 122 ARG A C 1
ATOM 664 O O . ARG A 1 91 ? 34.096 28.098 221.854 1.00 44.83 122 ARG A O 1
ATOM 672 N N . GLU A 1 92 ? 35.458 26.629 222.885 1.00 37.87 123 GLU A N 1
ATOM 673 C CA . GLU A 1 92 ? 35.475 25.713 221.762 1.00 38.43 123 GLU A CA 1
ATOM 674 C C . GLU A 1 92 ? 34.078 25.328 221.313 1.00 39.14 123 GLU A C 1
ATOM 675 O O . GLU A 1 92 ? 33.801 25.231 220.108 1.00 44.92 123 GLU A O 1
ATOM 681 N N . ILE A 1 93 ? 33.167 25.191 222.266 1.00 36.31 124 ILE A N 1
ATOM 682 C CA . ILE A 1 93 ? 31.799 24.852 221.919 1.00 35.70 124 ILE A CA 1
ATOM 683 C C . ILE A 1 93 ? 31.101 25.996 221.179 1.00 37.71 124 ILE A C 1
ATOM 684 O O . ILE A 1 93 ? 30.377 25.765 220.202 1.00 40.42 124 ILE A O 1
ATOM 689 N N . ASN A 1 94 ? 31.366 27.225 221.614 1.00 38.08 125 ASN A N 1
ATOM 690 C CA . ASN A 1 94 ? 30.789 28.414 220.989 1.00 40.61 125 ASN A CA 1
ATOM 691 C C . ASN A 1 94 ? 31.341 28.594 219.565 1.00 38.91 125 ASN A C 1
ATOM 692 O O . ASN A 1 94 ? 30.582 28.877 218.635 1.00 37.38 125 ASN A O 1
ATOM 697 N N . ASN A 1 95 ? 32.650 28.380 219.399 1.00 35.47 126 ASN A N 1
ATOM 698 C CA . ASN A 1 95 ? 33.319 28.529 218.105 1.00 37.27 126 ASN A CA 1
ATOM 699 C C . ASN A 1 95 ? 32.780 27.544 217.092 1.00 40.40 126 ASN A C 1
ATOM 700 O O . ASN A 1 95 ? 32.207 27.949 216.076 1.00 39.12 126 ASN A O 1
ATOM 705 N N . TYR A 1 96 ? 32.940 26.254 217.381 1.00 38.32 127 TYR A N 1
ATO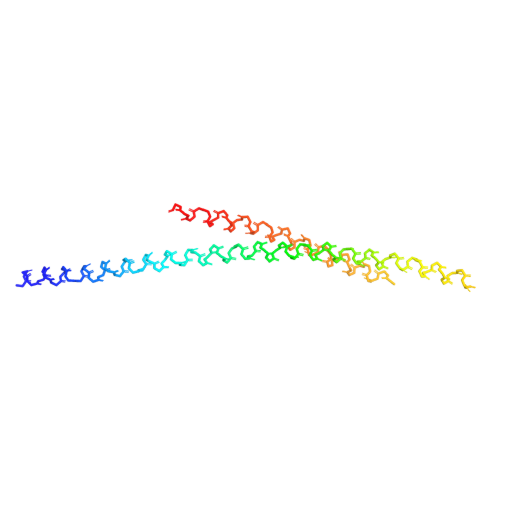M 706 C CA . TYR A 1 96 ? 32.444 25.214 216.498 1.00 36.27 127 TYR A CA 1
ATOM 707 C C . TYR A 1 96 ? 30.960 25.386 216.205 1.00 36.90 127 TYR A C 1
ATOM 708 O O . TYR A 1 96 ? 30.489 25.054 215.118 1.00 38.04 127 TYR A O 1
ATOM 717 N N . THR A 1 97 ? 30.211 25.906 217.170 1.00 39.31 128 THR A N 1
ATOM 718 C CA . THR A 1 97 ? 28.788 26.126 216.953 1.00 36.74 128 THR A CA 1
ATOM 719 C C . THR A 1 97 ? 28.597 27.204 215.882 1.00 36.85 128 THR A C 1
ATOM 720 O O . THR A 1 97 ? 27.763 27.065 214.989 1.00 39.44 128 THR A O 1
ATOM 724 N N . SER A 1 98 ? 29.392 28.275 215.965 1.00 37.69 129 SER A N 1
ATOM 725 C CA . SER A 1 98 ? 29.341 29.364 214.982 1.00 43.71 129 SER A CA 1
ATOM 726 C C . SER A 1 98 ? 29.613 28.862 213.560 1.00 44.31 129 SER A C 1
ATOM 727 O O . SER A 1 98 ? 28.828 29.117 212.646 1.00 39.94 129 SER A O 1
ATOM 730 N N . LEU A 1 99 ? 30.703 28.108 213.411 1.00 44.43 130 LEU A N 1
ATOM 731 C CA . LEU A 1 99 ? 31.144 27.525 212.144 1.00 43.25 130 LEU A CA 1
ATOM 732 C C . LEU A 1 99 ? 30.032 26.689 211.486 1.00 44.33 130 LEU A C 1
ATOM 733 O O . LEU A 1 99 ? 29.625 26.966 210.346 1.00 47.83 130 LEU A O 1
A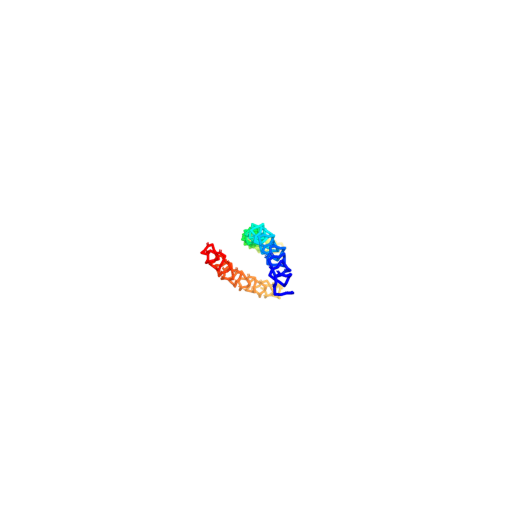TOM 738 N N . ILE A 1 100 ? 29.526 25.693 212.216 1.00 38.66 131 ILE A N 1
ATOM 739 C CA . ILE A 1 100 ? 28.464 24.817 211.720 1.00 34.60 131 ILE A CA 1
ATOM 740 C C . ILE A 1 100 ? 27.261 25.619 211.255 1.00 36.65 131 ILE A C 1
ATOM 741 O O . ILE A 1 100 ? 26.496 25.162 210.418 1.00 40.09 131 ILE A O 1
ATOM 746 N N . HIS A 1 101 ? 27.057 26.791 211.833 1.00 38.38 132 HIS A N 1
ATOM 747 C CA . HIS A 1 101 ? 25.933 27.601 211.414 1.00 40.86 132 HIS A CA 1
ATOM 748 C C . HIS A 1 101 ? 26.228 28.306 210.109 1.00 37.98 132 HIS A C 1
ATOM 749 O O . HIS A 1 101 ? 25.316 28.559 209.323 1.00 37.45 132 HIS A O 1
ATOM 756 N N . SER A 1 102 ? 27.499 28.620 209.882 1.00 35.17 133 SER A N 1
ATOM 757 C CA . SER A 1 102 ? 27.900 29.258 208.647 1.00 37.68 133 SER A CA 1
ATOM 758 C C . SER A 1 102 ? 27.756 28.200 207.568 1.00 41.24 133 SER A C 1
ATOM 759 O O . SER A 1 102 ? 26.926 28.344 206.670 1.00 43.21 133 SER A O 1
ATOM 762 N N . LEU A 1 103 ? 28.509 27.106 207.706 1.00 37.06 134 LEU A N 1
ATOM 763 C CA . LEU A 1 103 ? 28.472 26.014 206.743 1.00 33.84 134 LEU A CA 1
ATOM 764 C C . LEU A 1 103 ? 27.044 25.619 206.372 1.00 36.81 134 LEU A C 1
ATOM 765 O O . LEU A 1 103 ? 26.780 25.342 205.200 1.00 42.07 134 LEU A O 1
ATOM 770 N N . ILE A 1 104 ? 26.115 25.668 207.333 1.00 35.81 135 ILE A N 1
ATOM 771 C CA . ILE A 1 104 ? 24.704 25.328 207.065 1.00 36.00 135 ILE A CA 1
ATOM 772 C C . ILE A 1 104 ? 24.019 26.429 206.252 1.00 38.86 135 ILE A C 1
ATOM 773 O O . ILE A 1 104 ? 23.249 26.136 205.334 1.00 39.27 135 ILE A O 1
ATOM 778 N N . GLU A 1 105 ? 24.289 27.685 206.590 1.00 37.74 136 GLU A N 1
ATOM 779 C CA . GLU A 1 105 ? 23.714 28.812 205.864 1.00 41.03 136 GLU A CA 1
ATOM 780 C C . GLU A 1 105 ? 24.197 28.702 204.397 1.00 41.14 136 GLU A C 1
ATOM 781 O O . GLU A 1 105 ? 23.387 28.694 203.466 1.00 37.47 136 GLU A O 1
ATOM 787 N N . GLU A 1 106 ? 25.509 28.560 204.198 1.00 39.07 137 GLU A N 1
ATOM 788 C CA . GLU A 1 106 ? 26.089 28.430 202.853 1.00 42.50 137 GLU A CA 1
ATOM 789 C C . GLU A 1 106 ? 25.524 27.214 202.113 1.00 39.08 137 GLU A C 1
ATOM 790 O O . GLU A 1 106 ? 25.201 27.303 200.930 1.00 38.00 137 GLU A O 1
ATOM 796 N N . SER A 1 107 ? 25.419 26.082 202.802 1.00 34.03 138 SER A N 1
ATOM 797 C CA . SER A 1 107 ? 24.860 24.881 202.203 1.00 30.19 138 SER A CA 1
ATOM 798 C C . SER A 1 107 ? 23.397 25.092 201.799 1.00 34.80 138 SER A C 1
ATOM 799 O O . SER A 1 107 ? 22.906 24.437 200.880 1.00 39.88 138 SER A O 1
ATOM 802 N N . GLN A 1 108 ? 22.689 25.979 202.493 1.00 40.61 139 GLN A N 1
ATOM 803 C CA . GLN A 1 108 ? 21.287 26.252 202.165 1.00 42.71 139 GLN A CA 1
ATOM 804 C C . GLN A 1 108 ? 21.263 27.083 200.881 1.00 39.90 139 GLN A C 1
ATOM 805 O O . GLN A 1 108 ? 20.460 26.825 199.976 1.00 38.22 139 GLN A O 1
ATOM 811 N N . ASN A 1 109 ? 22.181 28.046 200.785 1.00 38.22 140 ASN A N 1
ATOM 812 C CA . ASN A 1 109 ? 22.275 28.889 199.587 1.00 40.03 140 ASN A CA 1
ATOM 813 C C . ASN A 1 109 ? 22.614 27.998 198.393 1.00 35.95 140 ASN A C 1
ATOM 814 O O . ASN A 1 109 ? 21.840 27.913 197.439 1.00 33.85 140 ASN A O 1
ATOM 819 N N . GLN A 1 110 ? 23.732 27.281 198.489 1.00 29.96 141 GLN A N 1
ATOM 820 C CA . GLN A 1 110 ? 24.173 26.372 197.443 1.00 28.20 141 GLN A CA 1
ATOM 821 C C . GLN A 1 110 ? 23.052 25.439 197.001 1.00 31.20 141 GLN A C 1
ATOM 822 O O . GLN A 1 110 ? 22.943 25.125 195.811 1.00 38.27 141 GLN A O 1
ATOM 828 N N . GLN A 1 111 ? 22.182 25.042 197.930 1.00 27.63 142 GLN A N 1
ATOM 829 C CA . GLN A 1 111 ? 21.089 24.141 197.574 1.00 29.32 142 GLN A CA 1
ATOM 830 C C . GLN A 1 111 ? 19.996 24.807 196.751 1.00 34.72 142 GLN A C 1
ATOM 831 O O . GLN A 1 111 ? 19.329 24.148 195.940 1.00 33.57 142 GLN A O 1
ATOM 837 N N . GLU A 1 112 ? 19.769 26.094 196.992 1.00 38.21 143 GLU A N 1
ATOM 838 C CA . GLU A 1 112 ? 18.770 26.826 196.225 1.00 42.19 143 GLU A CA 1
ATOM 839 C C . GLU A 1 112 ? 19.253 27.010 194.784 1.00 41.91 143 GLU A C 1
ATOM 840 O O . GLU A 1 112 ? 18.496 26.777 193.854 1.00 45.86 143 GLU A O 1
ATOM 846 N N . LYS A 1 113 ? 20.508 27.426 194.600 1.00 39.98 144 LYS A N 1
ATOM 847 C CA . LYS A 1 113 ? 21.066 27.623 193.261 1.00 40.08 144 LYS A CA 1
ATOM 848 C C . LYS A 1 113 ? 20.963 26.334 192.478 1.00 34.79 144 LYS A C 1
ATOM 849 O O . LYS A 1 113 ? 20.311 26.294 191.445 1.00 36.05 144 LYS A O 1
ATOM 855 N N . ASN A 1 114 ? 21.613 25.283 192.968 1.00 27.88 145 ASN A N 1
ATOM 856 C CA . ASN A 1 114 ? 21.587 23.988 192.301 1.00 27.68 145 ASN A CA 1
ATOM 857 C C . ASN A 1 114 ? 20.189 23.558 191.922 1.00 30.65 145 ASN A C 1
ATOM 858 O O . ASN A 1 114 ? 20.001 22.942 190.874 1.00 37.32 145 ASN A O 1
ATOM 863 N N . GLU A 1 115 ? 19.204 23.859 192.764 1.00 32.25 146 GLU A N 1
ATOM 864 C CA . GLU A 1 115 ? 17.833 23.467 192.452 1.00 33.97 146 GLU A CA 1
ATOM 865 C C . GLU A 1 115 ? 17.281 24.372 191.340 1.00 34.38 146 GLU A C 1
ATOM 866 O O . GLU A 1 115 ? 16.545 23.921 190.455 1.00 34.54 146 GLU A O 1
ATOM 872 N N . GLN A 1 116 ? 17.664 25.633 191.368 1.00 35.46 147 GLN A N 1
ATOM 873 C CA . GLN A 1 116 ? 17.239 26.600 190.332 1.00 42.10 147 GLN A CA 1
ATOM 874 C C . GLN A 1 116 ? 17.808 26.241 188.943 1.00 41.62 147 GLN A C 1
ATOM 875 O O . GLN A 1 116 ? 17.083 26.184 187.934 1.00 36.40 147 GLN A O 1
ATOM 881 N N . GLU A 1 117 ? 19.115 26.005 188.908 1.00 39.29 148 GLU A N 1
ATOM 882 C CA . GLU A 1 117 ? 19.801 25.633 187.688 1.00 37.63 148 GLU A CA 1
ATOM 883 C C . GLU A 1 117 ? 19.254 24.331 187.135 1.00 36.64 148 GLU A C 1
ATOM 884 O O . GLU A 1 117 ? 19.063 24.206 185.922 1.00 43.58 148 GLU A O 1
ATOM 890 N N . LEU A 1 118 ? 18.955 23.381 188.018 1.00 35.35 149 LEU A N 1
ATOM 891 C CA . LEU A 1 118 ? 18.390 22.094 187.600 1.00 32.55 149 LEU A CA 1
ATOM 892 C C . LEU A 1 118 ? 16.994 22.329 187.042 1.00 33.08 149 LEU A C 1
ATOM 893 O O . LEU A 1 118 ? 16.534 21.596 186.179 1.00 37.33 149 LEU A O 1
ATOM 898 N N . LEU A 1 119 ? 16.313 23.337 187.564 1.00 35.12 150 LEU A N 1
ATOM 899 C CA . LEU A 1 119 ? 14.984 23.671 187.093 1.00 35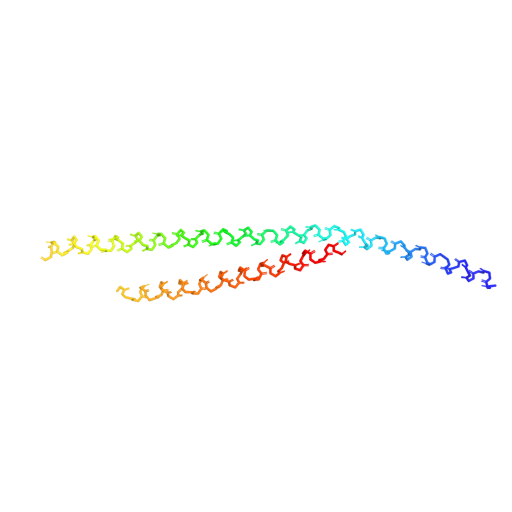.84 150 LEU A CA 1
ATOM 900 C C . LEU A 1 119 ? 15.114 24.332 185.698 1.00 41.35 150 LEU A C 1
ATOM 901 O O . LEU A 1 119 ? 14.357 24.013 184.783 1.00 43.14 150 LEU A O 1
ATOM 906 N N . GLU A 1 120 ? 16.098 25.218 185.529 1.00 43.36 151 GLU A N 1
ATOM 907 C CA . GLU A 1 120 ? 16.329 25.898 184.244 1.00 41.45 151 GLU A CA 1
ATOM 908 C C . GLU A 1 120 ? 16.606 24.902 183.110 1.00 39.95 151 GLU A C 1
ATOM 909 O O . GLU A 1 120 ? 16.219 25.125 181.953 1.00 40.70 151 GLU A O 1
ATOM 915 N N . LEU A 1 121 ? 17.263 23.822 183.471 1.00 40.13 152 LEU A N 1
ATOM 916 C CA . LEU A 1 121 ? 17.680 22.786 182.512 1.00 39.91 152 LEU A CA 1
ATOM 917 C C . LEU A 1 121 ? 16.485 22.124 181.783 1.00 47.47 152 LEU A C 1
ATOM 918 O O . LEU A 1 121 ? 16.600 21.690 180.628 1.00 49.12 152 LEU A O 1
ATOM 923 N N . ASP A 1 122 ? 15.310 22.035 182.421 1.00 50.66 153 ASP A N 1
ATOM 924 C CA . ASP A 1 122 ? 14.174 21.321 181.770 1.00 54.23 153 ASP A CA 1
ATOM 925 C C . ASP A 1 122 ? 13.687 22.079 180.479 1.00 58.29 153 ASP A C 1
ATOM 926 O O . ASP A 1 122 ? 13.067 21.492 179.586 1.00 60.96 153 ASP A O 1
ATOM 931 N N . LYS A 1 123 ? 13.890 23.417 180.318 1.00 64.09 154 LYS A N 1
ATOM 932 C CA . LYS A 1 123 ? 13.770 23.985 178.914 1.00 70.61 154 LYS A CA 1
ATOM 933 C C . LYS A 1 123 ? 14.911 23.135 178.338 1.00 73.06 154 LYS A C 1
ATOM 934 O O . LYS A 1 123 ? 14.606 22.208 177.535 1.00 66.74 154 LYS A O 1
#

Nearest PDB structures (foldseek):
  8tgd-assembly1_B  TM=5.461E-01  e=7.487E+00  Homo sapiens
  5uk8-assembly1_B  TM=5.418E-01  e=8.018E+00  Homo sapiens

CATH classification: 1.10.287.210

GO terms:
  GO:0005634 nucleus (C, IDA)
  GO:0001228 DNA-binding transcription activator activity, RNA polymerase II-specific (F, IDA)
  GO:0003682 chromatin binding (F, IDA)
  GO:0003700 DNA-binding transcription factor activity (F, IDA)
  GO:0045899 positive regulation of RNA polymerase II transcription preinitiation complex assembly (P, IDA)
  GO:0043565 sequence-specific DNA binding (F, IDA)
  GO:0045899 positive regulation of RNA polymerase II transcription preinitiation complex assembly (P, IGI)
  GO:1903833 positive regulation of cellular response to amino acid starvation (P, IGI)
  GO:0060261 positive regulation of transcription initiation by RNA polymerase II (P, IGI)
  GO:0001228 DNA-binding transcription activator activity, RNA polymerase II-specific (F, IMP)
  GO:0003700 DNA-binding transcription factor activity (F, IMP)
  GO:0045899 positive regulation of RNA polymerase II transcription preinitiation complex assembly (P, IMP)
  GO:0045944 positive regulation of transcription by RNA polymerase II (P, IMP)
  GO:0010688 negative regulation of ribosomal protein gene transcription by RNA polymerase II (P, IMP)
  GO:0043565 sequence-specific DNA binding (F, HDA)
  GO:1903833 positive regulation of cellular response to amino acid starvation (P, IMP)
  GO:1990139 protein localization to nuclear periphery (P, IMP)
  GO:0031669 cellular response to nutrient levels (P, IMP)
  GO:0060261 positive regulation of transcription initiation by RNA polymerase II (P, IMP)
  GO:0000122 negative regulation of transcription by RNA polymerase II (P, IMP)

Organism: Saccharomyces cerevisiae (strain ATCC 204508 / S288c) (NCBI:txid559292)